Protein AF-A0A8J9Y750-F1 (afdb_monomer_lite)

Secondary structure (DSSP, 8-state):
--HHHHHHHHHHHHHHHHTT----HHHHHHHHHHHHHHTT---SSGGG---HHHHHHHHHH-HHHHTTS----------

pLDDT: mean 70.71, std 10.87, range [42.34, 83.12]

Organism: NCBI:txid405034

Structure (mmCIF, N/CA/C/O backbone):
data_AF-A0A8J9Y750-F1
#
_entry.id   AF-A0A8J9Y750-F1
#
loop_
_atom_site.group_PDB
_atom_site.id
_atom_site.type_symbol
_atom_site.label_atom_id
_atom_site.label_alt_id
_atom_site.label_comp_id
_atom_site.label_asym_id
_atom_site.label_entity_id
_atom_site.label_seq_id
_atom_site.pdbx_PDB_ins_code
_atom_site.Cartn_x
_atom_site.Cartn_y
_atom_site.Cartn_z
_atom_site.occupancy
_atom_site.B_iso_or_equiv
_atom_site.auth_seq_id
_atom_site.auth_comp_id
_atom_site.auth_asym_id
_atom_site.auth_atom_id
_atom_site.pdbx_PDB_model_num
ATOM 1 N N . MET A 1 1 ? -2.034 -0.751 13.801 1.00 58.19 1 MET A N 1
ATOM 2 C CA . MET A 1 1 ? -2.514 -1.639 12.724 1.00 58.19 1 MET A CA 1
ATOM 3 C C . MET A 1 1 ? -2.282 -3.056 13.200 1.00 58.19 1 MET A C 1
ATOM 5 O O . MET A 1 1 ? -1.149 -3.386 13.512 1.00 58.19 1 MET A O 1
ATOM 9 N N . THR A 1 2 ? -3.346 -3.826 13.401 1.00 61.44 2 THR A N 1
ATOM 10 C CA . THR A 1 2 ? -3.291 -5.180 13.970 1.00 61.44 2 THR A CA 1
ATOM 11 C C . THR A 1 2 ? -2.493 -6.099 13.042 1.00 61.44 2 THR A C 1
ATOM 13 O O . THR A 1 2 ? -2.691 -6.049 11.828 1.00 61.44 2 THR A O 1
ATOM 16 N N . GLU A 1 3 ? -1.619 -6.949 13.584 1.00 66.19 3 GLU A N 1
ATOM 17 C CA . GLU A 1 3 ? -0.675 -7.802 12.828 1.00 66.19 3 GLU A CA 1
ATOM 18 C C . GLU A 1 3 ? -1.349 -8.633 11.717 1.00 66.19 3 GLU A C 1
ATOM 20 O O . GLU A 1 3 ? -0.795 -8.846 10.638 1.00 66.19 3 GLU A O 1
ATOM 25 N N . LYS A 1 4 ? -2.609 -9.030 11.938 1.00 69.31 4 LYS A N 1
ATOM 26 C CA . LYS A 1 4 ? -3.437 -9.761 10.965 1.00 69.31 4 LYS A CA 1
ATOM 27 C C . LYS A 1 4 ? -3.665 -8.990 9.657 1.00 69.31 4 LYS A C 1
ATOM 29 O O . LYS A 1 4 ? -3.747 -9.599 8.593 1.00 69.31 4 LYS A O 1
ATOM 34 N N . ILE A 1 5 ? -3.776 -7.664 9.720 1.00 71.81 5 ILE A N 1
ATOM 35 C CA . ILE A 1 5 ? -4.046 -6.815 8.551 1.00 71.81 5 ILE A CA 1
ATOM 36 C C . ILE A 1 5 ? -2.767 -6.621 7.742 1.00 71.81 5 ILE A C 1
ATOM 38 O O . ILE A 1 5 ? -2.790 -6.720 6.517 1.00 71.81 5 ILE A O 1
ATOM 42 N N . GLU A 1 6 ? -1.641 -6.410 8.426 1.00 73.12 6 GLU A N 1
ATOM 43 C CA . GLU A 1 6 ? -0.327 -6.311 7.788 1.00 73.12 6 GLU A CA 1
ATOM 44 C C . GLU A 1 6 ? 0.003 -7.621 7.048 1.00 73.12 6 GLU A C 1
ATOM 46 O O . GLU A 1 6 ? 0.410 -7.583 5.890 1.00 73.12 6 GLU A O 1
ATOM 51 N N . CYS A 1 7 ? -0.318 -8.782 7.631 1.00 78.62 7 CYS A N 1
ATOM 52 C CA . CYS A 1 7 ? -0.145 -10.086 6.982 1.00 78.62 7 CYS A CA 1
ATOM 53 C C . CYS A 1 7 ? -1.001 -10.256 5.707 1.00 78.62 7 CYS A C 1
ATOM 55 O O . CYS A 1 7 ? -0.505 -10.709 4.669 1.00 78.62 7 CYS A O 1
ATOM 57 N N . LYS A 1 8 ? -2.276 -9.840 5.741 1.00 76.81 8 LYS A N 1
ATOM 58 C CA . LYS A 1 8 ? -3.152 -9.841 4.554 1.00 76.81 8 LYS A CA 1
ATOM 59 C C . LYS A 1 8 ? -2.628 -8.910 3.462 1.00 76.81 8 LYS A C 1
ATOM 61 O O . LYS A 1 8 ? -2.581 -9.308 2.300 1.00 76.81 8 LYS A O 1
ATOM 66 N N . LEU A 1 9 ? -2.181 -7.710 3.834 1.00 77.50 9 LEU A N 1
ATOM 67 C CA . LEU A 1 9 ? -1.585 -6.753 2.902 1.00 77.50 9 LEU A CA 1
ATOM 68 C C . LEU A 1 9 ? -0.337 -7.314 2.235 1.00 77.50 9 LEU A C 1
ATOM 70 O O . LEU A 1 9 ? -0.210 -7.240 1.017 1.00 77.50 9 LEU A O 1
ATOM 74 N N . VAL A 1 10 ? 0.561 -7.919 3.008 1.00 79.88 10 VAL A N 1
ATOM 75 C CA . VAL A 1 10 ? 1.771 -8.553 2.476 1.00 79.88 10 VAL A CA 1
ATOM 76 C C . VAL A 1 10 ? 1.409 -9.699 1.537 1.00 79.88 10 VAL A C 1
ATOM 78 O O . VAL A 1 10 ? 1.993 -9.804 0.464 1.00 79.88 10 VAL A O 1
ATOM 81 N N . THR A 1 11 ? 0.421 -10.522 1.890 1.00 82.94 11 THR A N 1
ATOM 82 C CA . THR A 1 11 ? -0.040 -11.641 1.052 1.00 82.94 11 THR A CA 1
ATOM 83 C C . THR A 1 11 ? -0.621 -11.153 -0.275 1.00 82.94 11 THR A C 1
ATOM 85 O O 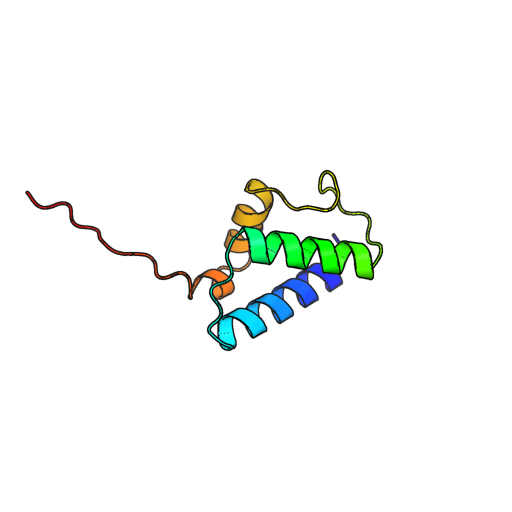. THR A 1 11 ? -0.227 -11.641 -1.334 1.00 82.94 11 THR A O 1
ATOM 88 N N . TRP A 1 12 ? -1.495 -10.144 -0.236 1.00 81.88 12 TRP A N 1
ATOM 89 C CA . TRP A 1 12 ? -2.057 -9.514 -1.432 1.00 81.88 12 TRP A CA 1
ATOM 90 C C . TRP A 1 12 ? -0.964 -8.878 -2.299 1.00 81.88 12 TRP A C 1
ATOM 92 O O . TRP A 1 12 ? -0.904 -9.112 -3.505 1.00 81.88 12 TRP A O 1
ATOM 102 N N . THR A 1 13 ? -0.033 -8.155 -1.673 1.00 77.12 13 THR A N 1
ATOM 103 C CA . THR A 1 13 ? 1.084 -7.510 -2.373 1.00 77.12 13 THR A CA 1
ATOM 104 C C . THR A 1 13 ? 1.983 -8.561 -3.032 1.00 77.12 13 THR A C 1
ATOM 106 O O . THR A 1 13 ? 2.322 -8.431 -4.204 1.00 77.12 13 THR A O 1
ATOM 109 N N . LYS A 1 14 ? 2.299 -9.668 -2.344 1.00 78.50 14 LYS A N 1
ATOM 110 C CA . LYS A 1 14 ? 3.044 -10.802 -2.921 1.00 78.50 14 LYS A CA 1
ATOM 111 C C . LYS A 1 14 ? 2.308 -11.435 -4.101 1.00 78.50 14 LYS A C 1
ATOM 113 O O . LYS A 1 14 ? 2.953 -11.766 -5.093 1.00 78.50 14 LYS A O 1
ATOM 118 N N . ALA A 1 15 ? 0.987 -11.596 -4.019 1.00 82.00 15 ALA A N 1
ATOM 119 C CA . ALA A 1 15 ? 0.186 -12.146 -5.110 1.00 82.00 15 ALA A CA 1
ATOM 120 C C . ALA A 1 15 ? 0.232 -11.245 -6.354 1.00 82.00 15 ALA A C 1
ATOM 122 O O . ALA A 1 15 ? 0.522 -11.729 -7.445 1.00 82.00 15 ALA A O 1
ATOM 123 N N . MET A 1 16 ? 0.048 -9.935 -6.180 1.00 76.31 16 MET A N 1
ATOM 124 C CA . MET A 1 16 ? 0.114 -8.937 -7.255 1.00 76.31 16 MET A CA 1
ATOM 125 C C . MET A 1 16 ? 1.505 -8.870 -7.899 1.00 76.31 16 MET A C 1
ATOM 127 O O . MET A 1 16 ? 1.628 -8.915 -9.125 1.00 76.31 16 MET A O 1
ATOM 131 N N . VAL A 1 17 ? 2.560 -8.861 -7.073 1.00 74.06 17 VAL A N 1
ATOM 132 C CA . VAL A 1 17 ? 3.947 -8.941 -7.544 1.00 74.06 17 VAL A CA 1
ATOM 133 C C . VAL A 1 17 ? 4.156 -10.225 -8.336 1.00 74.06 17 VAL A C 1
ATOM 135 O O . VAL A 1 17 ? 4.667 -10.147 -9.447 1.00 74.06 17 VAL A O 1
ATOM 138 N N . LYS A 1 18 ? 3.738 -11.392 -7.818 1.00 77.00 18 LYS A N 1
ATOM 139 C CA . LYS A 1 18 ? 3.882 -12.705 -8.475 1.00 77.00 18 LYS A CA 1
ATOM 140 C C . LYS A 1 18 ? 3.203 -12.739 -9.844 1.00 77.00 18 LYS A C 1
ATOM 142 O O . LYS A 1 18 ? 3.801 -13.262 -10.782 1.00 77.00 18 LYS A O 1
ATOM 147 N N . GLN A 1 19 ? 2.027 -12.125 -9.956 1.00 76.81 19 GLN A N 1
ATOM 148 C CA . GLN A 1 19 ? 1.265 -11.969 -11.200 1.00 76.81 19 GLN A CA 1
ATOM 149 C C . GLN A 1 19 ? 1.942 -11.042 -12.229 1.00 76.81 19 GLN A C 1
ATOM 151 O O . GLN A 1 19 ? 1.515 -10.996 -13.374 1.00 76.81 19 GLN A O 1
ATOM 156 N N . GLY A 1 20 ? 3.019 -10.337 -11.862 1.00 67.31 20 GLY A N 1
ATOM 157 C CA . GLY A 1 20 ? 3.769 -9.478 -12.784 1.00 67.31 20 GLY A CA 1
ATOM 158 C C . GLY A 1 20 ? 3.222 -8.057 -12.891 1.00 67.31 20 GLY A C 1
ATOM 159 O O . GLY A 1 20 ? 3.696 -7.292 -13.726 1.00 67.31 20 GLY A O 1
ATOM 160 N N . PHE A 1 21 ? 2.272 -7.676 -12.034 1.00 64.00 21 PHE A N 1
ATOM 161 C CA . PHE A 1 21 ? 1.775 -6.308 -11.996 1.00 64.00 21 PHE A CA 1
ATOM 162 C C . PHE A 1 21 ? 2.753 -5.415 -11.222 1.00 64.00 21 PHE A C 1
ATOM 164 O O . PHE A 1 21 ? 3.067 -5.709 -10.063 1.00 64.00 21 PHE A O 1
ATOM 171 N N . PRO A 1 22 ? 3.234 -4.311 -11.819 1.00 62.25 22 PRO A N 1
ATOM 172 C CA . PRO A 1 22 ? 4.038 -3.340 -11.099 1.00 62.25 22 PRO A CA 1
ATOM 173 C C . PRO A 1 22 ? 3.165 -2.665 -10.040 1.00 62.25 22 PRO A C 1
ATOM 175 O O . PRO A 1 22 ? 2.217 -1.943 -10.351 1.00 62.25 22 PRO A O 1
ATOM 178 N N . ILE A 1 23 ? 3.474 -2.901 -8.766 1.00 70.62 23 ILE A N 1
ATOM 179 C CA . ILE A 1 23 ? 2.772 -2.241 -7.666 1.00 70.62 23 ILE A CA 1
ATOM 180 C C . ILE A 1 23 ? 3.351 -0.841 -7.517 1.00 70.62 23 ILE A C 1
ATOM 182 O O . ILE A 1 23 ? 4.373 -0.630 -6.867 1.00 70.62 23 ILE A O 1
ATOM 186 N N . GLY A 1 24 ? 2.699 0.117 -8.169 1.00 71.44 24 GLY A N 1
ATOM 187 C CA . GLY A 1 24 ? 2.968 1.533 -7.967 1.00 71.44 24 GLY A CA 1
ATOM 188 C C . GLY A 1 24 ? 2.557 1.992 -6.567 1.00 71.44 24 GLY A C 1
ATOM 189 O O . GLY A 1 24 ? 1.697 1.389 -5.919 1.00 71.44 24 GLY A O 1
ATOM 190 N N . MET A 1 25 ? 3.147 3.102 -6.115 1.00 75.19 25 MET A N 1
ATOM 191 C CA . MET A 1 25 ? 2.809 3.715 -4.827 1.00 75.19 25 MET A CA 1
ATOM 192 C C . MET A 1 25 ? 1.306 4.018 -4.727 1.00 75.19 25 MET A C 1
ATOM 194 O O . MET A 1 25 ? 0.704 3.734 -3.696 1.00 75.19 25 MET A O 1
ATOM 198 N N . ASP A 1 26 ? 0.692 4.524 -5.801 1.00 78.94 26 ASP A N 1
ATOM 199 C CA . ASP A 1 26 ? -0.748 4.810 -5.847 1.00 78.94 26 ASP A CA 1
ATOM 200 C C . ASP A 1 26 ? -1.598 3.537 -5.760 1.00 78.94 26 ASP A C 1
ATOM 202 O O . ASP A 1 26 ? -2.507 3.470 -4.939 1.00 78.94 26 ASP A O 1
ATOM 206 N N . ASN A 1 27 ? -1.251 2.487 -6.512 1.00 77.56 27 ASN A N 1
ATOM 207 C CA . ASN A 1 27 ? -1.962 1.206 -6.466 1.00 77.56 27 ASN A CA 1
ATOM 208 C C . ASN A 1 27 ? -1.918 0.574 -5.072 1.00 77.56 27 ASN A C 1
ATOM 210 O O . ASN A 1 27 ? -2.930 0.045 -4.607 1.00 77.56 27 ASN A O 1
ATOM 214 N N . LEU A 1 28 ? -0.763 0.628 -4.395 1.00 79.31 28 LEU A N 1
ATOM 215 C CA . LEU A 1 28 ? -0.657 0.122 -3.029 1.00 79.31 28 LEU A CA 1
ATOM 216 C C . LEU A 1 28 ? -1.501 0.965 -2.072 1.00 79.31 28 LEU A C 1
ATOM 218 O O . LEU A 1 28 ? -2.211 0.410 -1.242 1.00 79.31 28 LEU A O 1
ATOM 222 N N . GLN A 1 29 ? -1.457 2.293 -2.198 1.00 79.62 29 GLN A N 1
ATOM 223 C CA . GLN A 1 29 ? -2.247 3.194 -1.360 1.00 79.62 29 GLN A CA 1
ATOM 224 C C . GLN A 1 29 ? -3.756 2.999 -1.538 1.00 79.62 29 GLN A C 1
ATOM 226 O O . GLN A 1 29 ? -4.470 2.959 -0.539 1.00 79.62 29 GLN A O 1
ATOM 231 N N . ASP A 1 30 ? -4.231 2.852 -2.776 1.00 82.12 30 ASP A N 1
ATOM 232 C CA . ASP A 1 30 ? -5.647 2.628 -3.084 1.00 82.12 30 ASP A CA 1
ATOM 233 C C . ASP A 1 30 ? -6.128 1.271 -2.559 1.00 82.12 30 ASP A C 1
ATOM 235 O O . ASP A 1 30 ? -7.195 1.161 -1.959 1.00 82.12 30 ASP A O 1
ATOM 239 N N . SER A 1 31 ? -5.292 0.241 -2.695 1.00 80.06 31 SER A N 1
ATOM 240 C CA . SER A 1 31 ? -5.617 -1.106 -2.218 1.00 80.06 31 SER A CA 1
ATOM 241 C C . SER A 1 31 ? -5.603 -1.191 -0.696 1.00 80.06 31 SER A C 1
ATOM 243 O O . SER A 1 31 ? -6.498 -1.793 -0.110 1.00 80.06 31 SER A O 1
ATOM 245 N N . VAL A 1 32 ? -4.639 -0.536 -0.035 1.00 79.94 32 VAL A N 1
ATOM 246 C CA . VAL A 1 32 ? -4.643 -0.399 1.428 1.00 79.94 32 VAL A CA 1
ATOM 247 C C . VAL A 1 32 ? -5.894 0.339 1.878 1.00 79.94 32 VAL A C 1
ATOM 249 O O . VAL A 1 32 ? -6.543 -0.125 2.806 1.00 79.94 32 VAL A O 1
ATOM 252 N N . LYS A 1 33 ? -6.262 1.438 1.209 1.00 82.94 33 LYS A N 1
ATOM 253 C CA . LYS A 1 33 ? -7.478 2.183 1.536 1.00 82.94 33 LYS A CA 1
ATOM 254 C C . LYS A 1 33 ? -8.716 1.290 1.428 1.00 82.94 33 LYS A C 1
ATOM 256 O O . LYS A 1 33 ? -9.439 1.178 2.405 1.00 82.94 33 LYS A O 1
ATOM 261 N N . LYS A 1 34 ? -8.901 0.576 0.311 1.00 82.94 34 LYS A N 1
ATOM 262 C CA . LYS A 1 34 ? -10.018 -0.371 0.134 1.00 82.94 34 LYS A CA 1
ATOM 263 C C . LYS A 1 34 ? -10.065 -1.434 1.225 1.00 82.94 34 LYS A C 1
ATOM 265 O O . LYS A 1 34 ? -11.134 -1.720 1.731 1.00 82.94 34 LYS A O 1
ATOM 270 N N . ILE A 1 35 ? -8.920 -1.999 1.604 1.00 78.31 35 ILE A N 1
ATOM 271 C CA . ILE A 1 35 ? -8.842 -3.003 2.675 1.00 78.31 35 ILE A CA 1
ATOM 272 C C . ILE A 1 35 ? -9.200 -2.390 4.035 1.00 78.31 35 ILE A C 1
ATOM 274 O O . ILE A 1 35 ? -9.832 -3.046 4.854 1.00 78.31 35 ILE A O 1
ATOM 278 N N . VAL A 1 36 ? -8.782 -1.151 4.293 1.00 78.69 36 VAL A N 1
ATOM 279 C CA . VAL A 1 36 ? -9.093 -0.429 5.533 1.00 78.69 36 VAL A CA 1
ATOM 280 C C . VAL A 1 36 ? -10.576 -0.063 5.607 1.00 78.69 36 VAL A C 1
ATOM 282 O O . VAL A 1 36 ? -11.167 -0.257 6.666 1.00 78.69 36 VAL A O 1
ATOM 285 N N . ASP A 1 37 ? -11.162 0.403 4.499 1.00 82.50 37 ASP A N 1
ATOM 286 C CA . ASP A 1 37 ? -12.596 0.685 4.350 1.00 82.50 37 ASP A CA 1
ATOM 287 C C . ASP A 1 37 ? -13.433 -0.601 4.508 1.00 82.50 37 ASP A C 1
ATOM 289 O O . ASP A 1 37 ? -14.354 -0.638 5.316 1.00 82.50 37 ASP A O 1
ATOM 293 N N . ASP A 1 38 ? -13.075 -1.683 3.807 1.00 81.75 38 ASP A N 1
ATOM 294 C CA . ASP A 1 38 ? -13.792 -2.971 3.834 1.00 81.75 38 ASP A CA 1
ATOM 295 C C . ASP A 1 38 ? -13.742 -3.643 5.216 1.00 81.75 38 ASP A C 1
ATOM 297 O O . ASP A 1 38 ? -14.730 -4.194 5.697 1.00 81.75 38 ASP A O 1
ATOM 301 N N . LEU A 1 39 ? -12.599 -3.546 5.902 1.00 73.62 39 LEU A N 1
ATOM 302 C CA . LEU A 1 39 ? -12.432 -4.075 7.256 1.00 73.62 39 LEU A CA 1
ATOM 303 C C . LEU A 1 39 ? -12.895 -3.094 8.349 1.00 73.62 39 LEU A C 1
ATOM 305 O O . LEU A 1 39 ? -12.821 -3.447 9.527 1.00 73.62 39 LEU A O 1
ATOM 309 N N . ASN A 1 40 ? -13.322 -1.880 7.978 1.00 75.19 40 ASN A N 1
ATOM 310 C CA . ASN A 1 40 ? -13.663 -0.766 8.867 1.00 75.19 40 ASN A CA 1
ATOM 311 C C . ASN A 1 40 ? -12.643 -0.568 10.009 1.00 75.19 40 ASN A C 1
ATOM 313 O O . ASN A 1 40 ? -12.992 -0.467 11.187 1.00 75.19 40 ASN A O 1
ATOM 317 N N . VAL A 1 41 ? -11.351 -0.598 9.670 1.00 71.25 41 VAL A N 1
ATOM 318 C CA . VAL A 1 41 ? -10.264 -0.556 10.659 1.00 71.25 41 VAL A CA 1
ATOM 319 C C . VAL A 1 41 ? -9.866 0.883 10.932 1.00 71.25 41 VAL A C 1
ATOM 321 O O . VAL A 1 41 ? -9.431 1.600 10.031 1.00 71.25 41 VAL A O 1
ATOM 324 N N . GLU A 1 42 ? -9.852 1.274 12.204 1.00 67.25 42 GLU A N 1
ATOM 325 C CA . GLU A 1 42 ? -9.206 2.519 12.606 1.00 67.25 42 GLU A CA 1
ATOM 326 C C . GLU A 1 42 ? -7.694 2.428 12.377 1.00 67.25 42 GLU A C 1
ATOM 328 O O . GLU A 1 42 ? -6.947 1.700 13.043 1.00 67.25 42 GLU A O 1
ATOM 333 N N . THR A 1 43 ? -7.227 3.169 11.378 1.00 6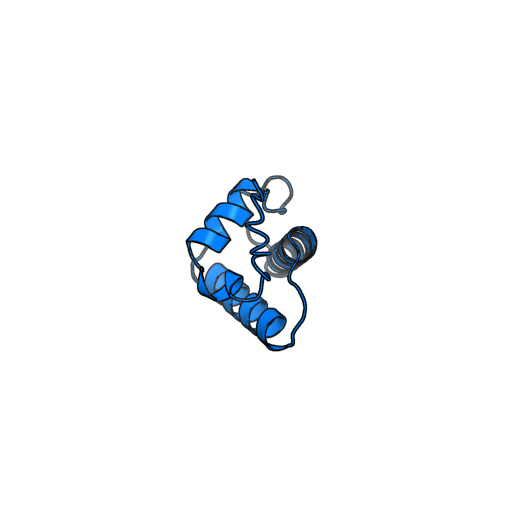9.62 43 THR A N 1
ATOM 334 C CA . THR A 1 43 ? -5.808 3.300 11.075 1.00 69.62 43 THR A CA 1
ATOM 335 C C . THR A 1 43 ? -5.331 4.704 11.423 1.00 69.62 43 THR A C 1
ATOM 337 O O . THR A 1 43 ? -6.074 5.668 11.261 1.00 69.62 43 THR A O 1
ATOM 340 N N . PRO A 1 44 ? -4.058 4.871 11.826 1.00 68.38 44 PRO A N 1
ATOM 341 C CA . PRO A 1 44 ? -3.476 6.193 12.066 1.00 68.38 44 PRO A CA 1
ATOM 342 C C . PRO A 1 44 ? -3.238 6.980 10.761 1.00 68.38 44 PRO A C 1
ATOM 344 O O . PRO A 1 44 ? -2.515 7.977 10.747 1.00 68.38 44 PRO A O 1
ATOM 347 N N . PHE A 1 45 ? -3.769 6.507 9.631 1.00 73.12 45 PHE A N 1
ATOM 348 C CA . PHE A 1 45 ? -3.620 7.148 8.338 1.00 73.12 45 PHE A CA 1
ATOM 349 C C . PHE A 1 45 ? -4.606 8.304 8.222 1.00 73.12 45 PHE A C 1
ATOM 351 O O . PHE A 1 45 ? -5.807 8.144 8.426 1.00 73.12 45 PHE A O 1
ATOM 358 N N . LYS A 1 46 ? -4.106 9.477 7.829 1.00 65.69 46 LYS A N 1
ATOM 359 C CA . LYS A 1 46 ? -4.960 10.629 7.542 1.00 65.69 46 LYS A CA 1
ATOM 360 C C . LYS A 1 46 ? -5.866 10.270 6.353 1.00 65.69 46 LYS A C 1
ATOM 362 O O . LYS A 1 46 ? -5.362 9.993 5.267 1.00 65.69 46 LYS A O 1
ATOM 367 N N . ASN A 1 47 ? -7.182 10.234 6.573 1.00 67.31 47 ASN A N 1
ATOM 368 C CA . ASN A 1 47 ? -8.210 9.835 5.596 1.00 67.31 47 ASN A CA 1
ATOM 369 C C . ASN A 1 47 ? -8.107 8.374 5.100 1.00 67.31 47 ASN A C 1
ATOM 371 O O . ASN A 1 47 ? -8.427 8.097 3.943 1.00 67.31 47 ASN A O 1
ATOM 375 N N . GLY A 1 48 ? -7.594 7.451 5.926 1.00 67.19 48 GLY A N 1
ATOM 376 C CA . GLY A 1 48 ? -7.488 6.025 5.571 1.00 67.19 48 GLY A CA 1
ATOM 377 C C . GLY A 1 48 ? -6.457 5.711 4.477 1.00 67.19 48 GLY A C 1
ATOM 378 O O . GLY A 1 48 ? -6.318 4.560 4.070 1.00 67.19 48 GLY A O 1
ATOM 379 N N . ARG A 1 49 ? -5.702 6.716 4.002 1.00 73.81 49 ARG A N 1
ATOM 3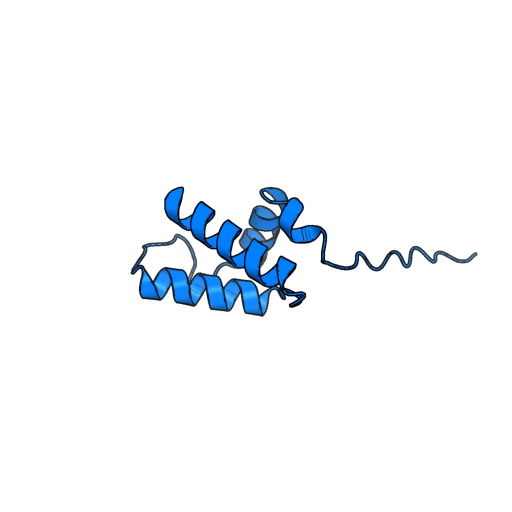80 C CA . ARG A 1 49 ? -4.697 6.562 2.944 1.00 73.81 49 ARG A CA 1
ATOM 381 C C . ARG A 1 49 ? -3.283 6.637 3.527 1.00 73.81 49 ARG A C 1
ATOM 383 O O . ARG A 1 49 ? -2.898 7.675 4.075 1.00 73.81 49 ARG A O 1
ATOM 390 N N . PRO A 1 50 ? -2.468 5.578 3.404 1.00 76.94 50 PRO A N 1
ATOM 391 C CA . PRO A 1 50 ? -1.092 5.636 3.866 1.00 76.94 50 PRO A CA 1
ATOM 392 C C . PRO A 1 50 ? -0.273 6.617 3.020 1.00 76.94 50 PRO A C 1
ATOM 394 O O . PRO A 1 50 ? -0.311 6.601 1.793 1.00 76.94 50 PRO A O 1
ATOM 397 N N . GLY A 1 51 ? 0.498 7.483 3.676 1.00 78.69 51 GLY A N 1
ATOM 398 C CA . GLY A 1 51 ? 1.370 8.437 2.990 1.00 78.69 51 GLY A CA 1
ATOM 399 C C . GLY A 1 51 ? 2.663 7.808 2.456 1.00 78.69 51 GLY A C 1
ATOM 400 O O . GLY A 1 51 ? 3.011 6.667 2.765 1.00 78.69 51 GLY A O 1
ATOM 401 N N . LYS A 1 52 ? 3.454 8.604 1.728 1.00 78.88 52 LYS A N 1
ATOM 402 C CA . LYS A 1 52 ? 4.770 8.201 1.189 1.00 78.88 52 LYS A CA 1
ATOM 403 C C . LYS A 1 52 ? 5.731 7.682 2.269 1.00 78.88 52 LYS A C 1
ATOM 405 O O . LYS A 1 52 ? 6.479 6.738 2.038 1.00 78.88 52 LYS A O 1
ATOM 410 N N . ARG A 1 53 ? 5.677 8.254 3.478 1.00 80.00 53 ARG A N 1
ATOM 411 C CA . ARG A 1 53 ? 6.489 7.810 4.624 1.00 80.00 53 ARG A CA 1
ATOM 412 C C . ARG A 1 53 ? 6.115 6.402 5.090 1.00 80.00 53 ARG A C 1
ATOM 414 O O . ARG A 1 53 ? 7.004 5.621 5.407 1.00 80.00 53 ARG A O 1
ATOM 421 N N . TRP A 1 54 ? 4.822 6.071 5.100 1.00 83.12 54 TRP A N 1
ATOM 422 C CA . TRP A 1 54 ? 4.373 4.716 5.419 1.00 83.12 54 TRP A CA 1
ATOM 423 C C . TRP A 1 54 ? 4.802 3.736 4.335 1.00 83.12 54 TRP A C 1
ATOM 425 O O . TRP A 1 54 ? 5.357 2.699 4.669 1.00 83.12 54 TRP A O 1
ATOM 435 N N . TYR A 1 55 ? 4.634 4.103 3.061 1.00 78.12 55 TYR A N 1
ATOM 436 C CA . TYR A 1 55 ? 5.078 3.289 1.929 1.00 78.12 55 TYR A CA 1
ATOM 437 C C . TYR A 1 55 ? 6.560 2.915 2.059 1.00 78.12 55 TYR A C 1
ATOM 439 O O . TYR A 1 55 ? 6.911 1.740 2.032 1.00 78.12 55 TYR A O 1
ATOM 447 N N . ASN A 1 56 ? 7.424 3.901 2.316 1.00 78.25 56 ASN A N 1
ATOM 448 C CA . ASN A 1 56 ? 8.856 3.663 2.494 1.00 78.25 56 ASN A CA 1
ATOM 449 C C . ASN A 1 56 ? 9.161 2.743 3.691 1.00 78.25 56 ASN A C 1
ATOM 451 O O . ASN A 1 56 ? 10.004 1.856 3.591 1.00 78.25 56 ASN A O 1
ATOM 455 N N . SER A 1 57 ? 8.468 2.930 4.820 1.00 79.62 57 SER A N 1
ATOM 456 C CA . SER A 1 57 ? 8.607 2.061 5.996 1.00 79.62 57 SER A CA 1
ATOM 457 C C . SER A 1 57 ? 8.088 0.641 5.750 1.00 79.62 57 SER A C 1
ATOM 459 O O . SER A 1 57 ? 8.702 -0.312 6.222 1.00 79.62 57 SER A O 1
ATOM 461 N N . PHE A 1 58 ? 6.991 0.488 5.008 1.00 78.94 58 PHE A N 1
ATOM 462 C CA . PHE A 1 58 ? 6.402 -0.799 4.640 1.00 78.94 58 PHE A CA 1
ATOM 463 C C . PHE A 1 58 ? 7.347 -1.586 3.732 1.00 78.94 58 PHE A C 1
ATOM 465 O O . PHE A 1 58 ? 7.664 -2.736 4.018 1.00 78.94 58 PHE A O 1
ATOM 472 N N . LEU A 1 59 ? 7.901 -0.931 2.711 1.00 75.19 59 LEU A N 1
ATOM 473 C CA . LEU A 1 59 ? 8.938 -1.516 1.865 1.00 75.19 59 LEU A CA 1
ATOM 474 C C . LEU A 1 59 ? 10.171 -1.929 2.681 1.00 75.19 59 LEU A C 1
ATOM 476 O O . LEU A 1 59 ? 10.678 -3.033 2.518 1.00 75.19 59 LEU A O 1
ATOM 480 N N . LYS A 1 60 ? 10.622 -1.087 3.618 1.00 77.56 60 LYS A N 1
ATOM 481 C CA . LYS A 1 60 ? 11.776 -1.400 4.475 1.00 77.56 60 LYS A CA 1
ATOM 482 C C . LYS A 1 60 ? 11.543 -2.623 5.375 1.00 77.56 60 LYS A C 1
ATOM 484 O O . LYS A 1 60 ? 12.494 -3.335 5.675 1.00 77.56 60 LYS A O 1
ATOM 489 N N . ARG A 1 61 ? 10.301 -2.862 5.805 1.00 78.06 61 ARG A N 1
ATOM 490 C CA . ARG A 1 61 ? 9.904 -4.049 6.584 1.00 78.06 61 ARG A CA 1
ATOM 491 C C . ARG A 1 61 ? 9.748 -5.299 5.721 1.00 78.06 61 ARG A C 1
ATOM 493 O O . ARG A 1 61 ? 10.001 -6.395 6.206 1.00 78.06 61 ARG A O 1
ATOM 500 N N . PHE A 1 62 ? 9.360 -5.131 4.459 1.00 75.75 62 PHE A N 1
ATOM 501 C CA . PHE A 1 62 ? 9.106 -6.219 3.516 1.00 75.75 62 PHE A CA 1
ATOM 502 C C . PHE A 1 62 ? 9.940 -6.056 2.235 1.00 75.75 62 PHE A C 1
ATOM 504 O O . PHE A 1 62 ? 9.380 -5.818 1.158 1.00 75.75 62 PHE A O 1
ATOM 511 N N . PRO A 1 63 ? 11.276 -6.204 2.321 1.00 71.69 63 PRO A N 1
ATOM 512 C CA . PRO A 1 63 ? 12.163 -6.052 1.169 1.00 71.69 63 PRO A CA 1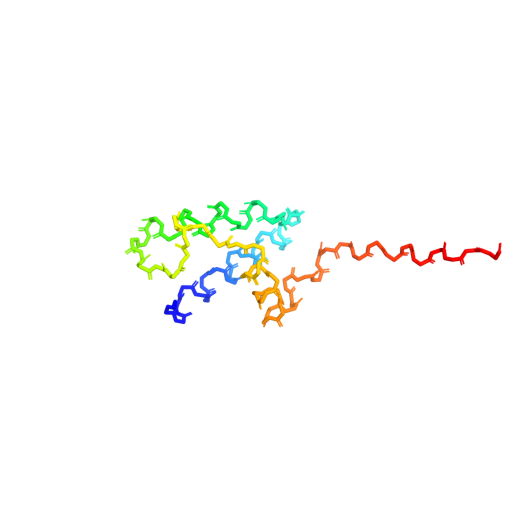
ATOM 513 C C . PRO A 1 63 ? 11.861 -7.062 0.051 1.00 71.69 63 PRO A C 1
ATOM 515 O O . PRO A 1 63 ? 12.048 -6.742 -1.121 1.00 71.69 63 PRO A O 1
ATOM 518 N N . ASP A 1 64 ? 11.297 -8.232 0.378 1.00 69.44 64 ASP A N 1
ATOM 519 C CA . ASP A 1 64 ? 10.819 -9.223 -0.595 1.00 69.44 64 ASP A CA 1
ATOM 520 C C . ASP A 1 64 ? 9.816 -8.657 -1.609 1.00 69.44 64 ASP A C 1
ATOM 522 O O . ASP A 1 64 ? 9.790 -9.098 -2.755 1.00 69.44 64 ASP A O 1
ATOM 526 N N . LEU A 1 65 ? 9.006 -7.663 -1.226 1.00 67.62 65 LEU A N 1
ATOM 527 C CA . LEU A 1 65 ? 8.031 -7.024 -2.121 1.00 67.62 65 LEU A CA 1
ATOM 528 C C . LEU A 1 65 ? 8.708 -6.096 -3.144 1.00 67.62 65 LEU A C 1
ATOM 530 O O . LEU A 1 65 ? 8.176 -5.884 -4.232 1.00 67.62 65 LEU A O 1
ATOM 534 N N . ILE A 1 66 ? 9.890 -5.563 -2.809 1.00 59.19 66 ILE A N 1
ATOM 535 C CA . ILE A 1 66 ? 10.668 -4.630 -3.642 1.00 59.19 66 ILE A CA 1
ATOM 536 C C . ILE A 1 66 ? 11.420 -5.363 -4.756 1.00 59.19 66 ILE A C 1
ATOM 538 O O . ILE A 1 66 ? 11.789 -4.740 -5.745 1.00 59.19 66 ILE A O 1
ATOM 542 N N . THR A 1 67 ? 11.625 -6.677 -4.651 1.00 52.94 67 THR A N 1
ATOM 543 C CA . THR A 1 67 ? 12.417 -7.459 -5.622 1.00 52.94 67 THR A CA 1
ATOM 544 C C . THR A 1 67 ? 11.911 -7.387 -7.073 1.00 52.94 67 THR A C 1
ATOM 546 O O . THR A 1 67 ? 12.651 -7.750 -7.983 1.00 52.94 67 THR A O 1
ATOM 549 N N . ARG A 1 68 ? 10.697 -6.865 -7.325 1.00 51.06 68 ARG A N 1
ATOM 550 C CA . ARG A 1 68 ? 10.179 -6.560 -8.677 1.00 51.06 68 ARG A CA 1
ATOM 551 C C . ARG A 1 68 ? 10.014 -5.076 -9.012 1.00 51.06 68 ARG A C 1
ATOM 553 O O . ARG A 1 68 ? 9.437 -4.755 -10.048 1.00 51.06 68 ARG A O 1
ATOM 560 N N . GLN A 1 69 ? 10.516 -4.150 -8.200 1.00 49.50 69 GLN A N 1
ATOM 561 C CA . GLN A 1 69 ? 10.899 -2.859 -8.763 1.00 49.50 69 GLN A CA 1
ATOM 562 C C . GLN A 1 69 ? 12.180 -3.124 -9.556 1.00 49.50 69 GLN A C 1
ATOM 564 O O . GLN A 1 69 ? 13.172 -3.507 -8.932 1.00 49.50 69 GLN A O 1
ATOM 569 N N . PRO A 1 70 ? 12.197 -2.967 -10.895 1.00 42.34 70 PRO A N 1
ATOM 570 C CA . PRO A 1 70 ? 13.462 -2.857 -11.593 1.00 42.34 70 PRO A CA 1
ATOM 571 C C . PRO A 1 70 ? 14.164 -1.671 -10.945 1.00 42.34 70 PRO A C 1
ATOM 573 O O . PRO A 1 70 ? 13.788 -0.513 -11.131 1.00 42.34 70 PRO A O 1
ATOM 576 N N . GLN A 1 71 ? 15.149 -1.964 -10.103 1.00 48.75 71 GLN A N 1
ATOM 577 C CA . GLN A 1 71 ? 16.176 -0.99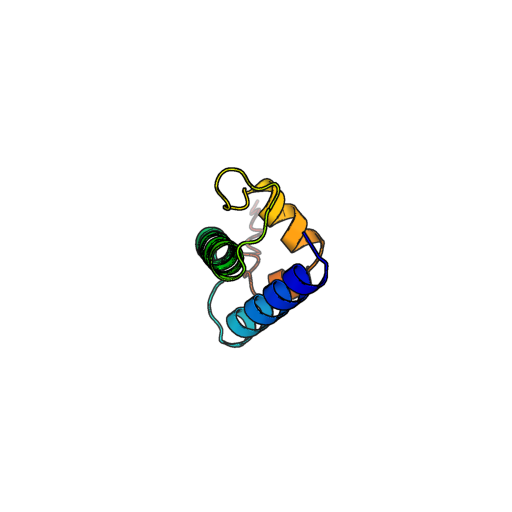9 -9.801 1.00 48.75 71 GLN A CA 1
ATOM 578 C C . GLN A 1 71 ? 16.764 -0.717 -11.176 1.00 48.75 71 GLN A C 1
ATOM 580 O O . GLN A 1 71 ? 17.461 -1.565 -11.730 1.00 48.75 71 GLN A O 1
ATOM 585 N N . ASN A 1 72 ? 16.373 0.401 -11.791 1.00 44.09 72 ASN A N 1
ATOM 586 C CA . ASN A 1 72 ? 17.078 0.938 -12.939 1.00 44.09 72 ASN A CA 1
ATOM 587 C C . ASN A 1 72 ? 18.490 1.238 -12.435 1.00 44.09 72 ASN A C 1
ATOM 589 O O . ASN A 1 72 ? 18.803 2.343 -11.999 1.00 44.09 72 ASN A O 1
ATOM 593 N N . LEU A 1 73 ? 19.330 0.205 -12.453 1.00 47.97 73 LEU A N 1
ATOM 594 C CA . LEU A 1 73 ? 20.771 0.283 -12.409 1.00 47.97 73 LEU A CA 1
ATOM 595 C C . LEU A 1 73 ? 21.215 0.862 -13.750 1.00 47.97 73 LEU A C 1
ATOM 597 O O . LEU A 1 73 ? 21.899 0.222 -14.534 1.00 47.97 73 LEU A O 1
ATOM 601 N N . THR A 1 74 ? 20.846 2.106 -14.019 1.00 46.84 74 THR A N 1
ATOM 602 C CA . THR A 1 74 ? 21.705 2.980 -14.805 1.00 46.84 74 THR A CA 1
ATOM 603 C C . THR A 1 74 ? 22.500 3.815 -13.819 1.00 46.84 74 THR A C 1
ATOM 605 O O . THR A 1 74 ? 22.406 5.035 -13.743 1.00 46.84 74 THR A O 1
ATOM 608 N N . ALA A 1 75 ? 23.376 3.121 -13.089 1.00 54.34 75 ALA A N 1
ATOM 609 C CA . ALA A 1 75 ? 24.680 3.687 -12.818 1.00 54.34 75 ALA A CA 1
ATOM 610 C C . ALA A 1 75 ? 25.374 3.853 -14.177 1.00 54.34 75 ALA A C 1
ATOM 612 O O . ALA A 1 75 ? 26.065 2.964 -14.659 1.00 54.34 75 ALA A O 1
ATOM 613 N N . ARG A 1 76 ? 25.148 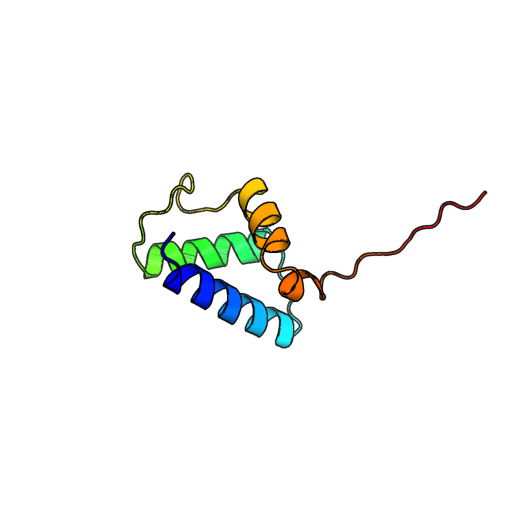4.989 -14.834 1.00 48.78 76 ARG A N 1
ATOM 614 C CA . ARG A 1 76 ? 26.032 5.455 -15.898 1.00 48.78 76 ARG A CA 1
ATOM 615 C C . ARG A 1 76 ? 26.489 6.855 -15.527 1.00 48.78 76 ARG A C 1
ATOM 617 O O . ARG A 1 76 ? 26.089 7.841 -16.130 1.00 48.78 76 ARG A O 1
ATOM 624 N N . LYS A 1 77 ? 27.342 6.921 -14.499 1.00 56.41 77 LYS A N 1
ATOM 625 C CA . LYS A 1 77 ? 28.434 7.892 -14.545 1.00 56.41 77 LYS A CA 1
ATOM 626 C C . LYS A 1 77 ? 29.330 7.415 -15.684 1.00 56.41 77 LYS A C 1
ATOM 628 O O . LYS A 1 77 ? 29.942 6.358 -15.572 1.00 56.41 77 LYS A O 1
ATOM 633 N N . LEU A 1 78 ? 29.304 8.124 -16.799 1.00 52.31 78 LEU A N 1
ATOM 634 C CA . LEU A 1 78 ? 30.345 8.027 -17.815 1.00 52.31 78 LEU A CA 1
ATOM 635 C C . LEU A 1 78 ? 31.168 9.324 -17.778 1.00 52.31 78 LEU A C 1
ATOM 637 O O . LEU A 1 78 ? 30.626 10.331 -17.319 1.00 52.31 78 LEU A O 1
ATOM 641 N N . PRO A 1 79 ? 32.458 9.224 -18.143 1.00 56.06 79 PRO A N 1
ATOM 642 C CA . PRO A 1 79 ? 33.569 10.058 -17.680 1.00 56.06 79 PRO A CA 1
ATOM 643 C C . PRO A 1 79 ? 33.515 11.513 -18.135 1.00 56.06 79 PRO A C 1
ATOM 645 O O . PRO A 1 79 ? 32.931 11.782 -19.208 1.00 56.06 79 PRO A O 1
#

Foldseek 3Di:
DDPVLLVVLLVVLVVCVVVVHPCDLVNSQVVQQVSCVVVVDDDPDDNSGDDPVVVVVSCVVCVVSVPPPPPPPPPPPDD

Sequence (79 aa):
MTEKIECKLVTWTKAMVKQGFPIGMDNLQDSVKKIVDDLNVETPFKNGRPGKRWYNSFLKRFPDLITRQPQNLTARKLP

InterPro domains:
  IPR006600 HTH CenpB-type DNA-binding domain [PF03221] (2-67)
  IPR006600 HTH CenpB-type DNA-binding domain [PS51253] (1-68)

Radius of gyration: 14.48 Å; chains: 1; bounding box: 47×23×32 Å